Protein AF-A0A955QL33-F1 (afdb_monomer_lite)

Structure (mmCIF, N/CA/C/O backbone):
data_AF-A0A955QL33-F1
#
_entry.id   AF-A0A955QL33-F1
#
loop_
_atom_site.group_PDB
_atom_site.id
_atom_site.type_symbol
_atom_site.label_atom_id
_atom_site.label_alt_id
_atom_site.label_comp_id
_atom_site.label_asym_id
_atom_site.label_entity_id
_atom_site.label_seq_id
_atom_site.pdbx_PDB_ins_code
_atom_site.Cartn_x
_atom_site.Cartn_y
_atom_site.Cartn_z
_atom_site.occupancy
_atom_site.B_iso_or_equiv
_atom_site.auth_seq_id
_atom_site.auth_comp_id
_atom_site.auth_asym_id
_atom_site.auth_atom_id
_atom_site.pdbx_PDB_model_num
ATOM 1 N N . MET A 1 1 ? -56.963 -17.306 51.995 1.00 41.38 1 MET A N 1
ATOM 2 C CA . MET A 1 1 ? -55.827 -18.082 51.453 1.00 41.38 1 MET A CA 1
ATOM 3 C C . MET A 1 1 ? -55.618 -17.677 49.996 1.00 41.38 1 MET A C 1
ATOM 5 O O . MET A 1 1 ? -56.560 -17.839 49.243 1.00 41.38 1 MET A O 1
ATOM 9 N N . ARG A 1 2 ? -54.409 -17.174 49.667 1.00 38.69 2 ARG A N 1
ATOM 10 C CA . ARG A 1 2 ? -53.747 -17.070 48.335 1.00 38.69 2 ARG A CA 1
ATOM 11 C C . ARG A 1 2 ? -54.465 -16.225 47.249 1.00 38.69 2 ARG A C 1
ATOM 13 O O . ARG A 1 2 ? -55.513 -16.634 46.788 1.00 38.69 2 ARG A O 1
ATOM 20 N N . ALA A 1 3 ? -54.067 -14.991 46.906 1.00 48.94 3 ALA A N 1
ATOM 21 C CA . ALA A 1 3 ? -52.805 -14.427 46.363 1.00 48.94 3 ALA A CA 1
ATOM 22 C C . ALA A 1 3 ? -52.743 -14.375 44.814 1.00 48.94 3 ALA A C 1
ATOM 24 O O . ALA A 1 3 ? -53.224 -15.292 44.159 1.00 48.94 3 ALA A O 1
ATOM 25 N N . TYR A 1 4 ? -52.057 -13.323 44.318 1.00 49.59 4 TYR A N 1
ATOM 26 C CA . TYR A 1 4 ? -51.591 -13.008 42.943 1.00 49.59 4 TYR A CA 1
ATOM 27 C C . TYR A 1 4 ? -52.638 -12.317 42.046 1.00 49.59 4 TYR A C 1
ATOM 29 O O . TYR A 1 4 ? -53.619 -12.929 41.655 1.00 49.59 4 TYR A O 1
ATOM 37 N N . TRP A 1 5 ? -52.607 -11.005 41.764 1.00 53.19 5 TRP A N 1
ATOM 38 C CA . TRP A 1 5 ? -51.532 -10.087 41.330 1.00 53.19 5 TRP A CA 1
ATOM 39 C C . TRP A 1 5 ? -50.860 -10.539 40.031 1.00 53.19 5 TRP A C 1
ATOM 41 O O . TRP A 1 5 ? -49.961 -11.374 40.044 1.00 53.19 5 TRP A O 1
ATOM 51 N N . THR A 1 6 ? -51.294 -9.976 38.901 1.00 58.97 6 THR A N 1
ATOM 52 C CA . THR A 1 6 ? -50.463 -9.862 37.693 1.00 58.97 6 THR A CA 1
ATOM 53 C C . THR A 1 6 ? -50.991 -8.732 36.813 1.00 58.97 6 THR A C 1
ATOM 55 O O . THR A 1 6 ? -51.917 -8.884 36.023 1.00 58.97 6 THR A O 1
ATOM 58 N N . VAL A 1 7 ? -50.389 -7.561 36.999 1.00 55.72 7 VAL A N 1
ATOM 59 C CA . VAL A 1 7 ? -50.341 -6.496 36.000 1.00 55.72 7 VAL A CA 1
ATOM 60 C C . VAL A 1 7 ? -49.285 -6.931 34.986 1.00 55.72 7 VAL A C 1
ATOM 62 O O . VAL A 1 7 ? -48.126 -7.085 35.359 1.00 55.72 7 VAL A O 1
ATOM 65 N N . ILE A 1 8 ? -49.658 -7.145 33.725 1.00 55.41 8 ILE A N 1
ATOM 66 C CA . ILE A 1 8 ? -48.684 -7.275 32.634 1.00 55.41 8 ILE A CA 1
ATOM 67 C C . ILE A 1 8 ? -48.991 -6.178 31.620 1.00 55.41 8 ILE A C 1
ATOM 69 O O . ILE A 1 8 ? -49.830 -6.317 30.734 1.00 55.41 8 ILE A O 1
ATOM 73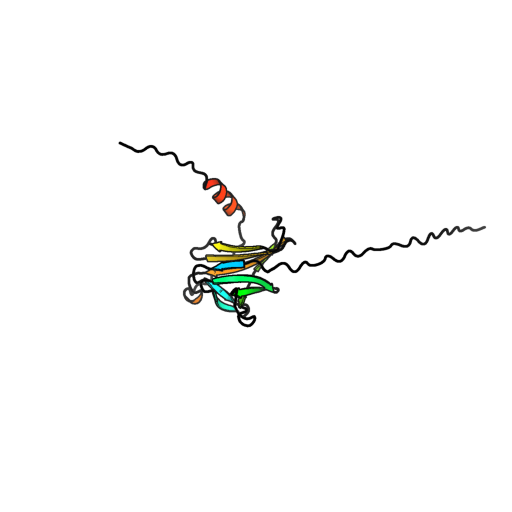 N N . LEU A 1 9 ? -48.307 -5.050 31.812 1.00 48.28 9 LEU A N 1
ATOM 74 C CA . LEU A 1 9 ? -48.112 -4.018 30.803 1.00 48.28 9 LEU A CA 1
ATOM 75 C C . LEU A 1 9 ? -47.191 -4.598 29.727 1.00 48.28 9 LEU A C 1
ATOM 77 O O . LEU A 1 9 ? -45.987 -4.743 29.941 1.00 48.28 9 LEU A O 1
ATOM 81 N N . LEU A 1 10 ? -47.758 -4.957 28.577 1.00 47.59 10 LEU A N 1
ATOM 82 C CA . LEU A 1 10 ? -46.992 -5.368 27.407 1.00 47.59 10 LEU A CA 1
ATOM 83 C C . LEU A 1 10 ? -46.381 -4.110 26.765 1.00 47.59 10 LEU A C 1
ATOM 85 O O . LEU A 1 10 ? -46.987 -3.465 25.913 1.00 47.59 10 LEU A O 1
ATOM 89 N N . SER A 1 11 ? -45.201 -3.721 27.249 1.00 47.41 11 SER A N 1
ATOM 90 C CA . SER A 1 11 ? -44.407 -2.626 26.692 1.00 47.41 11 SER A CA 1
ATOM 91 C C . SER A 1 11 ? -43.826 -3.057 25.344 1.00 47.41 11 SER A C 1
ATOM 93 O O . SER A 1 11 ? -42.950 -3.921 25.271 1.00 47.41 11 SER A O 1
ATOM 95 N N . LEU A 1 12 ? -44.357 -2.481 24.267 1.00 55.09 12 LEU A N 1
ATOM 96 C CA . LEU A 1 12 ? -43.905 -2.690 22.897 1.00 55.09 12 LEU A CA 1
ATOM 97 C C . LEU A 1 12 ? -42.575 -1.940 22.691 1.00 55.09 12 LEU A C 1
ATOM 99 O O . LEU A 1 12 ? -42.555 -0.755 22.367 1.00 55.09 12 LEU A O 1
ATOM 103 N N . MET A 1 13 ? -41.451 -2.624 22.914 1.00 53.00 13 MET A N 1
ATOM 104 C CA . MET A 1 13 ? -40.109 -2.118 22.602 1.00 53.00 13 MET A CA 1
ATOM 105 C C . MET A 1 13 ? -39.893 -2.097 21.083 1.00 53.00 13 MET A C 1
ATOM 107 O O . MET A 1 13 ? -39.496 -3.095 20.483 1.00 53.00 13 MET A O 1
ATOM 111 N N . ILE A 1 14 ? -40.142 -0.945 20.459 1.00 55.31 14 ILE A N 1
ATOM 112 C CA . ILE A 1 14 ? -39.776 -0.669 19.065 1.00 55.31 14 ILE A CA 1
ATOM 113 C C . ILE A 1 14 ? -38.253 -0.466 19.014 1.00 55.31 14 ILE A C 1
ATOM 115 O O . ILE A 1 14 ? -37.750 0.625 19.272 1.00 55.31 14 ILE A O 1
ATOM 119 N N . HIS A 1 15 ? -37.504 -1.528 18.702 1.00 47.00 15 HIS A N 1
ATOM 120 C CA . HIS A 1 15 ? -36.086 -1.422 18.350 1.00 47.00 15 HIS A CA 1
ATOM 121 C C . HIS A 1 15 ? -35.967 -0.832 16.941 1.00 47.00 15 HIS A C 1
ATOM 123 O O . HIS A 1 15 ? -36.048 -1.547 15.942 1.00 47.00 15 HIS A O 1
ATOM 129 N N . ALA A 1 16 ? -35.771 0.484 16.862 1.00 51.34 16 ALA A N 1
ATOM 130 C CA . ALA A 1 16 ? -35.311 1.134 15.645 1.00 51.34 16 ALA A CA 1
ATOM 131 C C . ALA A 1 16 ? -33.868 0.684 15.367 1.00 51.34 16 ALA A C 1
ATOM 133 O O . ALA A 1 16 ? -32.911 1.188 15.952 1.00 51.34 16 ALA A O 1
ATOM 134 N N . SER A 1 17 ? -33.710 -0.302 14.489 1.00 54.97 17 SER A N 1
ATOM 135 C CA . SER A 1 17 ? -32.423 -0.640 13.889 1.00 54.97 17 SER A CA 1
ATOM 136 C C . SER A 1 17 ? -32.088 0.455 12.874 1.00 54.97 17 SER A C 1
ATOM 138 O O . SER A 1 17 ? -32.499 0.406 11.718 1.00 54.97 17 SER A O 1
ATOM 140 N N . MET A 1 18 ? -31.372 1.492 13.318 1.00 57.31 18 MET A N 1
ATOM 141 C CA . MET A 1 18 ? -30.692 2.409 12.403 1.00 57.31 18 MET A CA 1
ATOM 142 C C . MET A 1 18 ? -29.575 1.626 11.717 1.00 57.31 18 MET A C 1
ATOM 144 O O . MET A 1 18 ? -28.500 1.428 12.278 1.00 57.31 18 MET A O 1
ATOM 148 N N . GLY A 1 19 ? -29.858 1.138 10.509 1.00 45.59 19 GLY A N 1
ATOM 149 C CA . GLY A 1 19 ? -28.834 0.639 9.605 1.00 45.59 19 GLY A CA 1
ATOM 150 C C . GLY A 1 19 ? -27.864 1.773 9.297 1.00 45.59 19 GLY A C 1
ATOM 151 O O . GLY A 1 19 ? -28.259 2.812 8.766 1.00 45.59 19 GLY A O 1
ATOM 152 N N . THR A 1 20 ? -26.599 1.592 9.659 1.00 56.12 20 THR A N 1
ATOM 153 C CA . THR A 1 20 ? -25.514 2.444 9.188 1.00 56.12 20 THR A CA 1
ATOM 154 C C . THR A 1 20 ? -25.446 2.287 7.676 1.00 56.12 20 THR A C 1
ATOM 156 O O . THR A 1 20 ? -25.078 1.230 7.167 1.00 56.12 20 THR A O 1
ATOM 159 N N . VAL A 1 21 ? -25.864 3.325 6.957 1.00 47.78 21 VAL A N 1
ATOM 160 C CA . VAL A 1 21 ? -25.608 3.469 5.525 1.00 47.78 21 VAL A CA 1
ATOM 161 C C . VAL A 1 21 ? -24.097 3.550 5.363 1.00 47.78 21 VAL A C 1
ATOM 163 O O . VAL A 1 21 ? -23.491 4.586 5.636 1.00 47.78 21 VAL A O 1
ATOM 166 N N . ASP A 1 22 ? -23.501 2.424 4.980 1.00 48.16 22 ASP A N 1
ATOM 167 C CA . ASP A 1 22 ? -22.110 2.323 4.564 1.00 48.16 22 ASP A CA 1
ATOM 168 C C . ASP A 1 22 ? -21.975 3.160 3.287 1.00 48.16 22 ASP A C 1
ATOM 170 O O . ASP A 1 22 ? -22.290 2.731 2.175 1.00 48.16 22 ASP A O 1
ATOM 174 N N . SER A 1 23 ? -21.681 4.448 3.469 1.00 51.53 23 SER A N 1
ATOM 175 C CA . SER A 1 23 ? -21.485 5.371 2.363 1.00 51.53 23 SER A CA 1
ATOM 176 C C . SER A 1 23 ? -20.209 4.928 1.674 1.00 51.53 23 SER A C 1
ATOM 178 O O . SER A 1 23 ? -19.119 5.203 2.168 1.00 51.53 23 SER A O 1
ATOM 180 N N . ALA A 1 24 ? -20.361 4.207 0.562 1.00 58.34 24 ALA A N 1
ATOM 181 C CA . ALA A 1 24 ? -19.272 3.763 -0.295 1.00 58.34 24 ALA A CA 1
ATOM 182 C C . ALA A 1 24 ? -18.524 4.984 -0.856 1.00 58.34 24 ALA A C 1
ATOM 184 O O . ALA A 1 24 ? -18.769 5.446 -1.971 1.00 58.34 24 ALA A O 1
ATOM 185 N N . SER A 1 25 ? -17.644 5.547 -0.031 1.00 71.19 25 SER A N 1
ATOM 186 C CA . SER A 1 25 ? -16.756 6.642 -0.380 1.00 71.19 25 SER A CA 1
ATOM 187 C C . SER A 1 25 ? -15.779 6.161 -1.447 1.00 71.19 25 SER A C 1
ATOM 189 O O . SER A 1 25 ? -15.384 4.990 -1.470 1.00 71.19 25 SER A O 1
ATOM 191 N N . ALA A 1 26 ? -15.396 7.060 -2.355 1.00 85.88 26 ALA A N 1
ATOM 192 C CA . ALA A 1 26 ? -14.398 6.744 -3.366 1.00 85.88 26 ALA A CA 1
ATOM 193 C C . ALA A 1 26 ? -13.110 6.240 -2.686 1.00 85.88 26 ALA A C 1
ATOM 195 O O . ALA A 1 26 ? -12.709 6.796 -1.660 1.00 85.88 26 ALA A O 1
ATOM 196 N N . PRO A 1 27 ? -12.450 5.203 -3.233 1.00 91.19 27 PRO A N 1
ATOM 197 C CA . PRO A 1 27 ? -11.246 4.669 -2.620 1.00 91.19 27 PRO A CA 1
ATOM 198 C C . PRO A 1 27 ? -10.150 5.738 -2.548 1.00 91.19 27 PRO A C 1
ATOM 200 O O . PRO A 1 27 ? -9.969 6.482 -3.524 1.00 91.19 27 PRO A O 1
ATOM 203 N N . PRO A 1 28 ? -9.404 5.813 -1.430 1.00 95.88 28 PRO A N 1
ATOM 204 C CA . PRO A 1 28 ? -8.291 6.739 -1.309 1.00 95.88 28 PRO A CA 1
ATOM 205 C C . PRO A 1 28 ? -7.224 6.437 -2.363 1.00 95.88 28 PRO A C 1
ATOM 207 O O . PRO A 1 28 ? -7.092 5.308 -2.847 1.00 95.88 28 PRO A O 1
ATOM 210 N N . LYS A 1 29 ? -6.468 7.470 -2.732 1.00 96.62 29 LYS A N 1
ATOM 211 C CA . LYS A 1 29 ? -5.448 7.397 -3.777 1.00 96.62 29 LYS A CA 1
ATOM 212 C C . LYS A 1 29 ? -4.067 7.691 -3.210 1.00 96.62 29 LYS A C 1
ATOM 214 O O . LYS A 1 29 ? -3.935 8.549 -2.344 1.00 96.62 29 LYS A O 1
ATOM 219 N N . ILE A 1 30 ? -3.057 7.030 -3.760 1.00 96.81 30 ILE A N 1
ATOM 220 C CA . ILE A 1 30 ? -1.641 7.297 -3.499 1.00 96.81 30 ILE A CA 1
ATOM 221 C C . ILE A 1 30 ? -0.917 7.630 -4.804 1.00 96.81 30 ILE A C 1
ATOM 223 O O . ILE A 1 30 ? -1.328 7.182 -5.877 1.00 96.81 30 ILE A O 1
ATOM 227 N N . SER A 1 31 ? 0.167 8.395 -4.706 1.00 96.94 31 SER A N 1
ATOM 228 C CA . SER A 1 31 ? 1.092 8.633 -5.815 1.00 96.94 31 SER A CA 1
ATOM 229 C C . SER A 1 31 ? 2.350 7.803 -5.599 1.00 96.94 31 SER A C 1
ATOM 231 O O . SER A 1 31 ? 2.959 7.876 -4.533 1.00 96.94 31 SER A O 1
ATOM 233 N N . VAL A 1 32 ? 2.728 7.012 -6.598 1.00 96.38 32 VAL A N 1
ATOM 234 C CA . VAL A 1 32 ? 4.012 6.313 -6.657 1.00 96.38 32 VAL A CA 1
ATOM 235 C C . VAL A 1 32 ? 4.879 7.083 -7.642 1.00 96.38 32 VAL A C 1
ATOM 237 O O . VAL A 1 32 ? 4.512 7.221 -8.806 1.00 96.38 32 VAL A O 1
ATOM 240 N N . GLU A 1 33 ? 6.012 7.609 -7.186 1.00 94.38 33 GLU A N 1
ATOM 241 C CA . GLU A 1 33 ? 6.900 8.437 -8.020 1.00 94.38 33 GLU A CA 1
ATOM 242 C C . GLU A 1 33 ? 8.097 7.656 -8.564 1.00 94.38 33 GLU A C 1
ATOM 244 O O . GLU A 1 33 ? 8.634 7.976 -9.623 1.00 94.38 33 GLU A O 1
ATOM 249 N N . THR A 1 34 ? 8.501 6.604 -7.855 1.00 92.38 34 THR A N 1
ATOM 250 C CA . THR A 1 34 ? 9.597 5.714 -8.241 1.00 92.38 34 THR A CA 1
ATOM 251 C C . THR A 1 34 ? 9.125 4.263 -8.203 1.00 92.38 34 THR A C 1
ATOM 253 O O . THR A 1 34 ? 8.172 3.963 -7.486 1.00 92.38 34 THR A O 1
ATOM 256 N N . PRO A 1 35 ? 9.734 3.353 -8.982 1.00 94.00 35 PRO A N 1
ATOM 257 C CA . PRO A 1 35 ? 9.355 1.948 -8.944 1.00 94.00 35 PRO A CA 1
ATOM 258 C C . PRO A 1 35 ? 9.616 1.335 -7.560 1.00 94.00 35 PRO A C 1
ATOM 260 O O . PRO A 1 35 ? 10.733 1.424 -7.050 1.00 94.00 35 PRO A O 1
ATOM 263 N N . ILE A 1 36 ? 8.603 0.696 -6.971 1.00 94.56 36 ILE A N 1
ATOM 264 C CA . ILE A 1 36 ? 8.695 0.043 -5.657 1.00 94.56 36 ILE A CA 1
ATOM 265 C C . ILE A 1 36 ? 8.233 -1.406 -5.787 1.00 94.56 36 ILE A C 1
ATOM 267 O O . ILE A 1 36 ? 7.148 -1.686 -6.300 1.00 94.56 36 ILE A O 1
ATOM 271 N N . TYR A 1 37 ? 9.057 -2.325 -5.301 1.00 94.38 37 TYR A N 1
ATOM 272 C CA . TYR A 1 37 ? 8.744 -3.741 -5.204 1.00 94.38 37 TYR A CA 1
ATOM 273 C C . TYR A 1 37 ? 8.010 -4.034 -3.900 1.00 94.38 37 TYR A C 1
ATOM 275 O O . TYR A 1 37 ? 8.464 -3.642 -2.829 1.00 94.38 37 TYR A O 1
ATOM 283 N N . PHE A 1 38 ? 6.901 -4.756 -3.988 1.00 94.62 38 PHE A N 1
ATOM 284 C CA . PHE A 1 38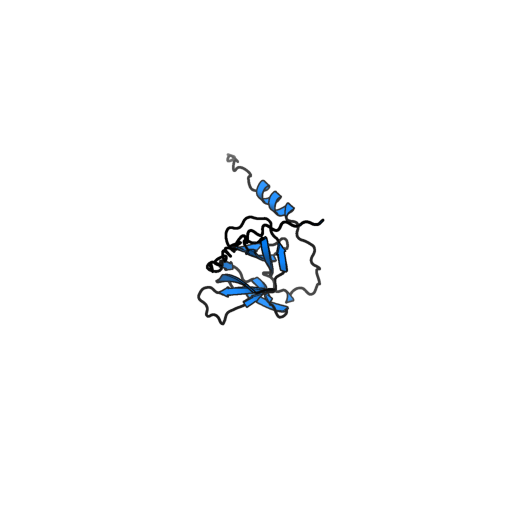 ? 6.109 -5.242 -2.864 1.00 94.62 38 PHE A CA 1
ATOM 285 C C . PHE A 1 38 ? 5.973 -6.762 -2.930 1.00 94.62 38 PHE A C 1
ATOM 287 O O . PHE A 1 38 ? 6.154 -7.378 -3.980 1.00 94.62 38 PHE A O 1
ATOM 294 N N . SER A 1 39 ? 5.594 -7.371 -1.809 1.00 92.81 39 SER A N 1
ATOM 295 C CA . SER A 1 39 ? 5.168 -8.773 -1.797 1.00 92.81 39 SER A CA 1
ATOM 296 C C . SER A 1 39 ? 3.706 -8.878 -2.233 1.00 92.81 39 SER A C 1
ATOM 298 O O . SER A 1 39 ? 2.842 -8.223 -1.652 1.00 92.81 39 SER A O 1
ATOM 300 N N . ALA A 1 40 ? 3.412 -9.698 -3.237 1.00 92.94 40 ALA A N 1
ATOM 301 C CA . ALA A 1 40 ? 2.054 -10.018 -3.661 1.00 92.94 40 ALA A CA 1
ATOM 302 C C . ALA A 1 40 ? 1.396 -11.060 -2.739 1.00 92.94 40 ALA A C 1
ATOM 304 O O . ALA A 1 40 ? 2.056 -11.714 -1.929 1.00 92.94 40 ALA A O 1
ATOM 305 N N . ALA A 1 41 ? 0.082 -11.238 -2.878 1.00 90.50 41 ALA A N 1
ATOM 306 C CA . ALA A 1 41 ? -0.702 -12.206 -2.104 1.00 90.50 41 ALA A CA 1
ATOM 307 C C . ALA A 1 41 ? -0.251 -13.672 -2.274 1.00 90.50 41 ALA A C 1
ATOM 309 O O . ALA A 1 41 ? -0.448 -14.483 -1.373 1.00 90.50 41 ALA A O 1
ATOM 310 N N . ASP A 1 42 ? 0.363 -14.018 -3.406 1.00 87.06 42 ASP A N 1
ATOM 311 C CA . ASP A 1 42 ? 0.930 -15.345 -3.684 1.00 87.06 42 ASP A CA 1
ATOM 312 C C . ASP A 1 42 ? 2.393 -15.494 -3.215 1.00 87.06 42 ASP A C 1
ATOM 314 O O . ASP A 1 42 ? 3.020 -16.528 -3.444 1.00 87.06 42 ASP A O 1
ATOM 318 N N . GLY A 1 43 ? 2.943 -14.466 -2.559 1.00 87.12 43 GLY A N 1
ATOM 319 C CA . GLY A 1 43 ? 4.335 -14.411 -2.117 1.00 87.12 43 GLY A CA 1
ATOM 320 C C . GLY A 1 43 ? 5.335 -14.065 -3.222 1.00 87.12 43 GLY A C 1
ATOM 321 O O . GLY A 1 43 ? 6.534 -14.008 -2.947 1.00 87.12 43 GLY A O 1
ATOM 322 N N . SER A 1 44 ? 4.878 -13.827 -4.455 1.00 88.50 44 SER A N 1
ATOM 323 C CA . SER A 1 44 ? 5.730 -13.314 -5.525 1.00 88.50 44 SER A CA 1
ATOM 324 C C . SER A 1 44 ? 6.069 -11.835 -5.315 1.00 88.50 44 SER A C 1
ATOM 326 O O . SER A 1 44 ? 5.473 -11.138 -4.492 1.00 88.50 44 SER A O 1
ATOM 328 N N . GLU A 1 45 ? 7.065 -11.352 -6.052 1.00 88.69 45 GLU A N 1
ATOM 329 C CA . GLU A 1 45 ? 7.440 -9.941 -6.050 1.00 88.69 45 GLU A CA 1
ATOM 330 C C . GLU A 1 45 ? 6.629 -9.190 -7.115 1.00 88.69 45 GLU A C 1
ATOM 332 O O . GLU A 1 45 ? 6.593 -9.590 -8.280 1.00 88.69 45 GLU A O 1
ATOM 337 N N . MET A 1 46 ? 5.992 -8.091 -6.716 1.00 92.06 46 MET A N 1
ATOM 338 C CA . MET A 1 46 ? 5.192 -7.228 -7.579 1.00 92.06 46 MET A CA 1
ATOM 339 C C . MET A 1 46 ? 5.816 -5.841 -7.659 1.00 92.06 46 MET A C 1
ATOM 341 O O . MET A 1 46 ? 6.098 -5.224 -6.636 1.00 92.06 46 MET A O 1
ATOM 345 N N . LEU A 1 47 ? 5.979 -5.326 -8.874 1.00 93.56 47 LEU A N 1
ATOM 346 C CA . LEU A 1 47 ? 6.506 -3.988 -9.112 1.00 93.56 47 LEU A CA 1
ATOM 347 C C . LEU A 1 47 ? 5.360 -2.995 -9.310 1.00 93.56 47 LEU A C 1
ATOM 349 O O . LEU A 1 47 ? 4.610 -3.102 -10.279 1.00 93.56 47 LEU A O 1
ATOM 353 N N . LEU A 1 48 ? 5.264 -1.992 -8.439 1.00 94.81 48 LEU A N 1
ATOM 354 C CA . LEU A 1 48 ? 4.455 -0.806 -8.701 1.00 94.81 48 LEU A CA 1
ATOM 355 C C . LEU A 1 48 ? 5.312 0.229 -9.423 1.00 94.81 48 LEU A C 1
ATOM 357 O O . LEU A 1 48 ? 6.278 0.745 -8.864 1.00 94.81 48 LEU A O 1
ATOM 361 N N . THR A 1 49 ? 4.967 0.529 -10.671 1.00 94.69 49 THR A N 1
ATOM 362 C CA . THR A 1 49 ? 5.625 1.576 -11.462 1.00 94.69 49 THR A CA 1
ATOM 363 C C . THR A 1 49 ? 5.071 2.959 -11.116 1.00 94.69 49 THR A C 1
ATOM 365 O O . THR A 1 49 ? 3.961 3.041 -10.579 1.00 94.69 49 THR A O 1
ATOM 368 N N . PRO A 1 50 ? 5.786 4.049 -11.456 1.00 95.69 50 PRO A N 1
ATOM 369 C CA . PRO A 1 50 ? 5.305 5.402 -11.211 1.00 95.69 50 PRO A CA 1
ATOM 370 C C . PRO A 1 50 ? 3.918 5.647 -11.814 1.00 95.69 50 PRO A C 1
ATOM 372 O O . PRO A 1 50 ? 3.756 5.581 -13.031 1.00 95.69 50 PRO A O 1
ATOM 375 N N . HIS A 1 51 ? 2.919 5.867 -10.955 1.00 96.31 51 HIS A N 1
ATOM 376 C CA . HIS A 1 51 ? 1.519 6.107 -11.321 1.00 96.31 51 HIS A CA 1
ATOM 377 C C . HIS A 1 51 ? 0.699 6.516 -10.087 1.00 96.31 51 HIS A C 1
ATOM 379 O O . HIS A 1 51 ? 1.150 6.388 -8.947 1.00 96.31 51 HIS A O 1
ATOM 385 N N . VAL A 1 52 ? -0.542 6.962 -10.298 1.00 96.44 52 VAL A N 1
ATOM 386 C CA . VAL A 1 52 ? -1.512 7.161 -9.209 1.00 96.44 52 VAL A CA 1
ATOM 387 C C . VAL A 1 52 ? -2.346 5.899 -9.042 1.00 96.44 52 VAL A C 1
ATOM 389 O O . VAL A 1 52 ? -2.966 5.442 -10.000 1.00 96.44 52 VAL A O 1
ATOM 392 N N . TYR A 1 53 ? -2.437 5.370 -7.827 1.00 96.81 53 TYR A N 1
ATOM 393 C CA . TYR A 1 53 ? -3.191 4.150 -7.541 1.00 96.81 53 TYR A CA 1
ATOM 394 C C . TYR A 1 53 ? -4.328 4.411 -6.562 1.00 96.81 53 TYR A C 1
ATOM 396 O O . TYR A 1 53 ? -4.163 5.162 -5.607 1.00 96.81 53 TYR A O 1
ATOM 404 N N . SER A 1 54 ? -5.477 3.772 -6.774 1.00 96.50 54 SER A N 1
ATOM 405 C CA . SER A 1 54 ? -6.515 3.638 -5.750 1.00 96.50 54 SER A CA 1
ATOM 406 C C . SER A 1 54 ? -6.219 2.435 -4.863 1.00 96.50 54 SER A C 1
ATOM 408 O O . SER A 1 54 ? -5.865 1.376 -5.384 1.00 96.50 54 SER A O 1
ATOM 410 N N . VAL A 1 55 ? -6.415 2.586 -3.556 1.00 96.56 55 VAL A N 1
ATOM 411 C CA . VAL A 1 55 ? -6.099 1.565 -2.550 1.00 96.56 55 VAL A CA 1
ATOM 412 C C . VAL A 1 55 ? -7.359 1.193 -1.778 1.00 96.56 55 VAL A C 1
ATOM 414 O O . VAL A 1 55 ? -8.114 2.060 -1.339 1.00 96.56 55 VAL A O 1
ATOM 417 N N . GLN A 1 56 ? -7.596 -0.104 -1.613 1.00 95.69 56 GLN A N 1
ATOM 418 C CA . GLN A 1 56 ? -8.695 -0.665 -0.831 1.00 95.69 56 GLN A CA 1
ATOM 419 C C . GLN A 1 56 ? -8.191 -1.832 0.019 1.00 95.69 56 GLN A C 1
ATOM 421 O O . GLN A 1 56 ? -7.177 -2.450 -0.292 1.00 95.69 56 GLN A O 1
ATOM 426 N N . SER A 1 57 ? -8.911 -2.154 1.091 1.00 94.44 57 SER A N 1
ATOM 427 C CA . SER A 1 57 ? -8.691 -3.409 1.812 1.00 94.44 57 SER A CA 1
ATOM 428 C C . SER A 1 57 ? -9.455 -4.532 1.114 1.00 94.44 57 SER A C 1
ATOM 430 O O . SER A 1 57 ? -10.612 -4.366 0.725 1.00 94.44 57 SER A O 1
ATOM 432 N N . ARG A 1 58 ? -8.808 -5.687 0.969 1.00 94.19 58 ARG A N 1
ATOM 433 C CA . ARG A 1 58 ? -9.434 -6.964 0.624 1.00 94.19 58 ARG A CA 1
ATOM 434 C C . ARG A 1 58 ? -8.844 -8.016 1.545 1.00 94.19 58 ARG A C 1
ATOM 436 O O . ARG A 1 58 ? -7.862 -8.653 1.189 1.00 94.19 58 ARG A O 1
ATOM 443 N N . ASP A 1 59 ? -9.443 -8.158 2.719 1.00 89.75 59 ASP A N 1
ATOM 444 C CA . ASP A 1 59 ? -8.907 -8.949 3.823 1.00 89.75 59 ASP A CA 1
ATOM 445 C C . ASP A 1 59 ? -8.344 -10.326 3.392 1.00 89.75 59 ASP A C 1
ATOM 447 O O . ASP A 1 59 ? -9.043 -11.060 2.682 1.00 89.75 59 ASP A O 1
ATOM 451 N N . PRO A 1 60 ? -7.096 -10.684 3.768 1.00 91.94 60 PRO A N 1
ATOM 452 C CA . PRO A 1 60 ? -6.118 -9.922 4.568 1.00 91.94 60 PRO A CA 1
ATOM 453 C C . PRO A 1 60 ? -5.180 -8.999 3.753 1.00 91.94 60 PRO A C 1
ATOM 455 O O . PRO A 1 60 ? -4.167 -8.528 4.259 1.00 91.94 60 PRO A O 1
ATOM 458 N N . PHE A 1 61 ? -5.476 -8.757 2.480 1.00 96.19 61 PHE A N 1
ATOM 459 C CA . PHE A 1 61 ? -4.610 -8.077 1.516 1.00 96.19 61 PHE A CA 1
ATOM 460 C C . PHE A 1 61 ? -4.958 -6.598 1.315 1.00 96.19 61 PHE A C 1
ATOM 462 O O . PHE A 1 61 ? -6.067 -6.134 1.601 1.00 96.19 61 PHE A O 1
ATOM 469 N N . LEU A 1 62 ? -4.015 -5.868 0.720 1.00 96.69 62 LEU A N 1
ATOM 470 C CA . LEU A 1 62 ? -4.282 -4.576 0.097 1.00 96.69 62 LEU A CA 1
ATOM 471 C C . LEU A 1 62 ? -4.560 -4.762 -1.392 1.00 96.69 62 LEU A C 1
ATOM 473 O O . LEU A 1 62 ? -3.762 -5.337 -2.125 1.00 96.69 62 LEU A O 1
ATOM 477 N N . GLU A 1 63 ? -5.695 -4.244 -1.841 1.00 96.25 63 GLU A N 1
ATOM 478 C CA . GLU A 1 63 ? -6.053 -4.173 -3.247 1.00 96.25 63 GLU A CA 1
ATOM 479 C C . GLU A 1 63 ? -5.631 -2.815 -3.812 1.00 96.25 63 GLU A C 1
ATOM 481 O O . GLU A 1 63 ? -6.127 -1.768 -3.393 1.00 96.25 63 GLU A O 1
ATOM 486 N N . VAL A 1 64 ? -4.720 -2.833 -4.778 1.00 96.00 64 VAL A N 1
ATOM 487 C CA . VAL A 1 64 ? -4.162 -1.648 -5.426 1.00 96.00 64 VAL A CA 1
ATOM 488 C C . VAL A 1 64 ? -4.537 -1.681 -6.903 1.00 96.00 64 VAL A C 1
ATOM 490 O O . VAL A 1 64 ? -4.387 -2.707 -7.565 1.00 96.00 64 VAL A O 1
ATOM 493 N N . ARG A 1 65 ? -5.051 -0.568 -7.433 1.00 95.75 65 ARG A N 1
ATOM 494 C CA . ARG A 1 65 ? -5.404 -0.451 -8.858 1.00 95.75 65 ARG A CA 1
ATOM 495 C C . ARG A 1 65 ? -4.877 0.853 -9.443 1.00 95.75 65 ARG A C 1
ATOM 497 O O . ARG A 1 65 ? -5.102 1.894 -8.818 1.00 95.75 65 ARG A O 1
ATOM 504 N N . PRO A 1 66 ? -4.233 0.843 -10.619 1.00 95.38 66 PRO A N 1
ATOM 505 C CA . PRO A 1 66 ? -3.884 2.074 -11.312 1.00 95.38 66 PRO A CA 1
ATOM 506 C C . PRO A 1 66 ? -5.150 2.890 -11.602 1.00 95.38 66 PRO A C 1
ATOM 508 O O . PRO A 1 66 ? -6.161 2.371 -12.078 1.00 95.38 66 PRO A O 1
ATOM 511 N N . VAL A 1 67 ? -5.128 4.189 -11.309 1.00 93.44 67 VAL A N 1
ATOM 512 C CA . VAL A 1 67 ? -6.244 5.073 -11.656 1.00 93.44 67 VAL A CA 1
ATOM 513 C C . VAL A 1 67 ? -6.312 5.197 -13.176 1.00 93.44 67 VAL A C 1
ATOM 515 O O . VAL A 1 67 ? -5.310 5.498 -13.822 1.00 93.44 67 VAL A O 1
ATOM 518 N N . GLY A 1 68 ? -7.505 4.982 -13.734 1.00 88.19 68 GLY A N 1
ATOM 519 C CA . GLY A 1 68 ? -7.743 5.012 -15.180 1.00 88.19 68 GLY A CA 1
ATOM 520 C C . GLY A 1 68 ? -7.529 3.672 -15.890 1.00 88.19 68 GLY A C 1
ATOM 521 O O . GLY A 1 68 ? -7.806 3.597 -17.082 1.00 88.19 68 GLY A O 1
ATOM 522 N N . ALA A 1 69 ? -7.089 2.631 -15.178 1.00 82.94 69 ALA A N 1
ATOM 523 C CA . ALA A 1 69 ? -6.996 1.280 -15.717 1.00 82.94 69 ALA A CA 1
ATOM 524 C C . ALA A 1 69 ? -8.323 0.513 -15.626 1.00 82.94 69 ALA A C 1
ATOM 526 O O . ALA A 1 69 ? -9.202 0.814 -14.808 1.00 82.94 69 ALA A O 1
ATOM 527 N N . ASP A 1 70 ? -8.441 -0.528 -16.448 1.00 79.69 70 ASP A N 1
ATOM 528 C CA . ASP A 1 70 ? -9.533 -1.490 -16.356 1.00 79.69 70 ASP A CA 1
ATOM 529 C C . ASP A 1 70 ? -9.448 -2.300 -15.053 1.00 79.69 70 ASP A C 1
ATOM 531 O O . ASP A 1 70 ? -8.373 -2.572 -14.521 1.00 79.69 70 ASP A O 1
ATOM 535 N N . ARG A 1 71 ? -10.594 -2.805 -14.570 1.00 70.38 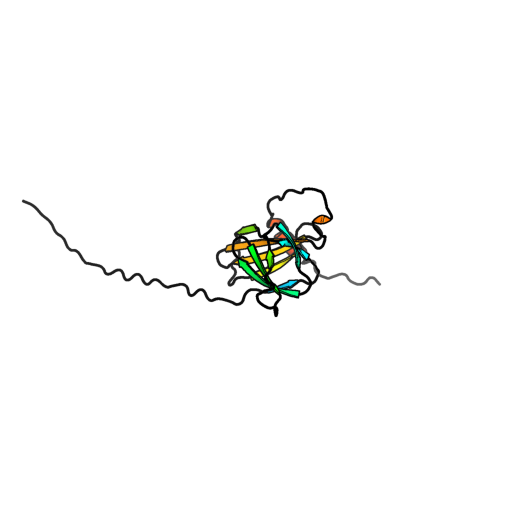71 ARG A N 1
ATOM 536 C CA . ARG A 1 71 ? -10.685 -3.647 -13.352 1.00 70.38 71 ARG A CA 1
ATOM 537 C C . ARG A 1 71 ? -9.828 -4.924 -13.376 1.00 70.38 71 ARG A C 1
ATOM 539 O O . ARG A 1 71 ? -9.776 -5.629 -12.375 1.00 70.38 71 ARG A O 1
ATOM 546 N N . LYS A 1 72 ? -9.230 -5.269 -14.517 1.00 75.38 72 LYS A N 1
ATOM 547 C CA . LYS A 1 72 ? -8.346 -6.430 -14.671 1.00 75.38 72 LYS A CA 1
ATOM 548 C C . LYS A 1 72 ? -6.929 -6.159 -14.159 1.00 75.38 72 LYS A C 1
ATOM 550 O O . LYS A 1 72 ? -6.234 -7.114 -13.840 1.00 75.38 72 LYS A O 1
ATOM 555 N N . GLU A 1 73 ? -6.531 -4.897 -14.018 1.00 84.19 73 GLU A N 1
ATOM 556 C CA . GLU A 1 73 ? -5.218 -4.489 -13.491 1.00 84.19 73 GLU A CA 1
ATOM 557 C C . GLU A 1 73 ? -5.235 -4.344 -11.963 1.00 84.19 73 GLU A C 1
ATOM 559 O O . GLU A 1 73 ? -4.671 -3.420 -11.379 1.00 84.19 73 GLU A O 1
ATOM 564 N N . THR A 1 74 ? -5.937 -5.261 -11.301 1.00 90.88 74 THR A N 1
ATOM 565 C CA . THR A 1 74 ? -5.981 -5.317 -9.845 1.00 90.88 74 THR A CA 1
ATOM 566 C C . THR A 1 74 ? -4.768 -6.062 -9.315 1.00 90.88 74 THR A C 1
ATOM 568 O O . THR A 1 74 ? -4.529 -7.217 -9.665 1.00 90.88 74 THR A O 1
ATOM 571 N N . ILE A 1 75 ? -4.055 -5.417 -8.402 1.00 94.25 75 ILE A N 1
ATOM 572 C CA . ILE A 1 75 ? -2.888 -5.955 -7.719 1.00 94.25 75 ILE A CA 1
ATOM 573 C C . ILE A 1 75 ? -3.270 -6.243 -6.267 1.00 94.25 75 ILE A C 1
ATOM 575 O O . ILE A 1 75 ? -3.801 -5.372 -5.581 1.00 94.25 75 ILE A O 1
ATOM 579 N N . LEU A 1 76 ? -3.000 -7.461 -5.796 1.00 96.12 76 LEU A N 1
ATOM 580 C CA . LEU A 1 76 ? -3.169 -7.831 -4.390 1.00 96.12 76 LEU A CA 1
ATOM 581 C C . LEU A 1 76 ? -1.806 -7.891 -3.713 1.00 96.12 76 LEU A C 1
ATOM 583 O O . LEU A 1 76 ? -0.988 -8.754 -4.033 1.00 96.12 76 LEU A O 1
ATOM 587 N N . LEU A 1 77 ? -1.579 -6.975 -2.780 1.00 95.88 77 LEU A N 1
ATOM 588 C CA . LEU A 1 77 ? -0.366 -6.893 -1.983 1.00 95.88 77 LEU A CA 1
ATOM 589 C C . LEU A 1 77 ? -0.576 -7.570 -0.636 1.00 95.88 77 LEU A C 1
ATOM 591 O O . LEU A 1 77 ? -1.616 -7.405 0.008 1.00 95.88 77 LEU A O 1
ATOM 595 N N . ASN A 1 78 ? 0.438 -8.307 -0.203 1.00 94.75 78 ASN A N 1
ATOM 596 C CA . ASN A 1 78 ? 0.485 -8.836 1.143 1.00 94.75 78 ASN A CA 1
ATOM 597 C C . ASN A 1 78 ? 0.570 -7.678 2.141 1.00 94.75 78 ASN A C 1
ATOM 599 O O . ASN A 1 78 ? 1.390 -6.772 1.976 1.00 94.75 78 ASN A O 1
ATOM 603 N N . ALA A 1 79 ? -0.289 -7.709 3.154 1.00 94.94 79 ALA A N 1
ATOM 604 C CA . ALA A 1 79 ? -0.402 -6.651 4.139 1.00 94.94 79 ALA A CA 1
ATOM 605 C C . ALA A 1 79 ? -0.462 -7.231 5.552 1.00 94.94 79 ALA A C 1
ATOM 607 O O . ALA A 1 79 ? -1.042 -8.288 5.795 1.00 94.94 79 ALA A O 1
ATOM 608 N N . THR A 1 80 ? 0.135 -6.512 6.495 1.00 94.81 80 THR A N 1
ATOM 609 C CA . THR A 1 80 ? -0.024 -6.761 7.924 1.00 94.81 80 THR A CA 1
ATOM 610 C C . THR A 1 80 ? -1.217 -5.962 8.423 1.00 94.81 80 THR A C 1
ATOM 612 O O . THR A 1 80 ? -1.338 -4.771 8.131 1.00 94.81 80 THR A O 1
ATOM 615 N N . ILE A 1 81 ? -2.099 -6.617 9.176 1.00 95.50 81 ILE A N 1
ATOM 616 C CA . ILE A 1 81 ? -3.252 -5.971 9.803 1.00 95.50 81 ILE A CA 1
ATOM 617 C C . ILE A 1 81 ? -2.845 -5.507 11.198 1.00 95.50 81 ILE A C 1
ATOM 619 O O . ILE A 1 81 ? -2.325 -6.284 12.000 1.00 95.50 81 ILE A O 1
ATOM 623 N N . GLY A 1 82 ? -3.103 -4.240 11.485 1.00 93.75 82 GLY A N 1
ATOM 624 C CA . GLY A 1 82 ? -2.868 -3.616 12.776 1.00 93.75 82 GLY A CA 1
ATOM 625 C C . GLY A 1 82 ? -4.052 -2.765 13.214 1.00 93.75 82 GLY A C 1
ATOM 626 O O . GLY A 1 82 ? -5.111 -2.739 12.586 1.00 93.75 82 GLY A O 1
ATOM 627 N N . THR A 1 83 ? -3.854 -2.039 14.306 1.00 94.88 83 THR A N 1
ATOM 628 C CA . THR A 1 83 ? -4.840 -1.098 14.843 1.00 94.88 83 THR A CA 1
ATOM 629 C C . THR A 1 83 ? -4.217 0.272 15.030 1.00 94.88 83 THR A C 1
ATOM 631 O O . THR A 1 83 ? -3.033 0.366 15.354 1.00 94.88 83 THR A O 1
ATOM 634 N N . HIS A 1 84 ? -5.023 1.317 14.905 1.00 92.62 84 HIS A N 1
ATOM 635 C CA . HIS A 1 84 ? -4.607 2.704 15.065 1.00 92.62 84 HIS A CA 1
ATOM 636 C C . HIS A 1 84 ? -5.609 3.456 15.965 1.00 92.62 84 HIS A C 1
ATOM 638 O O . HIS A 1 84 ? -6.764 3.049 16.092 1.00 92.62 84 HIS A O 1
ATOM 644 N N . GLN A 1 85 ? -5.159 4.512 16.648 1.00 91.94 85 GLN A N 1
ATOM 645 C CA . GLN A 1 85 ? -5.980 5.287 17.605 1.00 91.94 85 GLN A CA 1
ATOM 646 C C . GLN A 1 85 ? -6.370 6.669 17.066 1.00 91.94 85 GLN A C 1
ATOM 648 O O . GLN A 1 85 ? -7.138 7.407 17.680 1.00 91.94 85 GLN A O 1
ATOM 653 N N . GLU A 1 86 ? -5.817 7.034 15.918 1.00 89.81 86 GLU A N 1
ATOM 654 C CA . GLU A 1 86 ? -6.035 8.289 15.230 1.00 89.81 86 GLU A CA 1
ATOM 655 C C . GLU A 1 86 ? -7.480 8.375 14.741 1.00 89.81 86 GLU A C 1
ATOM 657 O O . GLU A 1 86 ? -7.998 7.457 14.106 1.00 89.81 86 GLU A O 1
ATOM 662 N N . SER A 1 87 ? -8.124 9.512 14.999 1.00 89.31 87 SER A N 1
ATOM 663 C CA . SER A 1 87 ? -9.456 9.782 14.471 1.00 89.31 87 SER A CA 1
ATOM 664 C C . SER A 1 87 ? -9.351 10.144 12.990 1.00 89.31 87 SER A C 1
ATOM 666 O O . SER A 1 87 ? -8.926 11.247 12.642 1.00 89.31 87 SER A O 1
ATOM 668 N N . VAL A 1 88 ? -9.722 9.207 12.116 1.00 89.38 88 VAL A N 1
ATOM 669 C CA . VAL A 1 88 ? -9.831 9.436 10.671 1.00 89.38 88 VAL A CA 1
ATOM 670 C C . VAL A 1 88 ? -11.306 9.464 10.278 1.00 89.38 88 VAL A C 1
ATOM 672 O O . VAL A 1 88 ? -12.052 8.524 10.530 1.00 89.38 88 VAL A O 1
ATOM 675 N N . GLY A 1 89 ? -11.752 10.562 9.661 1.00 89.25 89 GLY A N 1
ATOM 676 C CA . GLY A 1 89 ? -13.160 10.731 9.269 1.00 89.25 89 GLY A CA 1
ATOM 677 C C . GLY A 1 89 ? -13.584 9.879 8.067 1.00 89.25 89 GLY A C 1
ATOM 678 O O . GLY A 1 89 ? -14.771 9.759 7.781 1.00 89.25 89 GLY A O 1
ATOM 679 N N . SER A 1 90 ? -12.621 9.305 7.343 1.00 92.06 90 SER A N 1
ATOM 680 C CA . SER A 1 90 ? -12.845 8.408 6.208 1.00 92.06 90 SER A CA 1
ATOM 681 C C . SER A 1 90 ? -11.620 7.523 5.979 1.00 92.06 90 SER A C 1
ATOM 683 O O . SER A 1 90 ? -10.531 7.823 6.480 1.00 92.06 90 SER A O 1
ATOM 685 N N . THR A 1 91 ? -11.787 6.435 5.223 1.00 94.38 91 THR A N 1
ATOM 686 C CA . THR A 1 91 ? -10.674 5.559 4.849 1.00 94.38 91 THR A CA 1
ATOM 687 C C . THR A 1 91 ? -9.599 6.351 4.108 1.00 94.38 91 THR A C 1
ATOM 689 O O . THR A 1 91 ? -9.867 6.956 3.072 1.00 94.38 91 THR A O 1
ATOM 692 N N . THR A 1 92 ? -8.379 6.335 4.635 1.00 94.88 92 THR A N 1
ATOM 693 C CA . THR A 1 92 ? -7.263 7.157 4.155 1.00 94.88 92 THR A CA 1
ATOM 694 C C . THR A 1 92 ? -6.079 6.262 3.824 1.00 94.88 92 THR A C 1
ATOM 696 O O . THR A 1 92 ? -5.774 5.352 4.587 1.00 94.88 92 THR A O 1
ATOM 699 N N . ALA A 1 93 ? -5.408 6.515 2.700 1.00 96.69 93 ALA A N 1
ATOM 700 C CA . ALA A 1 93 ? -4.203 5.792 2.306 1.00 96.69 93 ALA A CA 1
ATOM 701 C C . ALA A 1 93 ? -3.021 6.747 2.149 1.00 96.69 93 ALA A C 1
ATOM 703 O O . ALA A 1 93 ? -3.199 7.883 1.707 1.00 96.69 93 ALA A O 1
ATOM 704 N N . PHE A 1 94 ? -1.822 6.275 2.470 1.00 94.88 94 PHE A N 1
ATOM 705 C CA . PHE A 1 94 ? -0.579 7.006 2.251 1.00 94.88 94 PHE A CA 1
ATOM 706 C C . PHE A 1 94 ? 0.570 6.059 1.922 1.00 94.88 94 PHE A C 1
ATOM 708 O O . PHE A 1 94 ? 0.594 4.903 2.341 1.00 94.88 94 PHE A O 1
ATOM 715 N N . LEU A 1 95 ? 1.521 6.585 1.157 1.00 95.94 95 LEU A N 1
ATOM 716 C CA . LEU A 1 95 ? 2.800 5.956 0.871 1.00 95.94 95 LEU A CA 1
ATOM 717 C C . LEU A 1 95 ? 3.882 6.816 1.522 1.00 95.94 95 LEU A C 1
ATOM 719 O O . LEU A 1 95 ? 3.956 8.013 1.254 1.00 95.94 95 LEU A O 1
ATOM 723 N N . THR A 1 96 ? 4.693 6.221 2.386 1.00 93.81 96 THR A N 1
ATOM 724 C CA . THR A 1 96 ? 5.771 6.918 3.098 1.00 93.81 96 THR A CA 1
ATOM 725 C C . THR A 1 96 ? 7.046 6.092 3.076 1.00 93.81 96 THR A C 1
ATOM 727 O O . THR A 1 96 ? 6.993 4.876 2.923 1.00 93.81 96 THR A O 1
ATOM 730 N N . THR A 1 97 ? 8.197 6.736 3.243 1.00 90.50 97 THR A N 1
ATOM 731 C CA . THR A 1 97 ? 9.457 6.033 3.503 1.00 90.50 97 THR A CA 1
ATOM 732 C C . THR A 1 97 ? 9.403 5.347 4.865 1.00 90.50 97 THR A C 1
ATOM 734 O O . THR A 1 97 ? 8.824 5.899 5.806 1.00 90.50 97 THR A O 1
ATOM 737 N N . GLY A 1 98 ? 9.999 4.162 4.956 1.00 85.31 98 GLY A N 1
ATOM 738 C CA . GLY A 1 98 ? 10.150 3.412 6.197 1.00 85.31 98 GLY A CA 1
ATOM 739 C C . GLY A 1 98 ? 11.429 3.725 6.959 1.00 85.31 98 GLY A C 1
ATOM 740 O O . GLY A 1 98 ? 12.189 4.623 6.597 1.00 85.31 98 GLY A O 1
ATOM 741 N N . ASP A 1 99 ? 11.652 2.952 8.021 1.00 79.38 99 ASP A N 1
ATOM 742 C CA . ASP A 1 99 ? 12.826 3.083 8.892 1.00 79.38 99 ASP A CA 1
ATOM 743 C C . ASP A 1 99 ? 14.104 2.516 8.247 1.00 79.38 99 ASP A C 1
ATOM 745 O O . ASP A 1 99 ? 15.211 2.971 8.542 1.00 79.38 99 ASP A O 1
ATOM 749 N N . GLU A 1 100 ? 13.967 1.518 7.370 1.00 80.88 100 GLU A N 1
ATOM 750 C CA . GLU A 1 100 ? 15.093 0.940 6.636 1.00 80.88 100 GLU A CA 1
ATOM 751 C C . GLU A 1 100 ? 15.404 1.761 5.378 1.00 80.88 100 GLU A C 1
ATOM 753 O O . GLU A 1 100 ? 14.512 2.296 4.711 1.00 80.88 100 GLU A O 1
ATOM 758 N N . GLU A 1 101 ? 16.682 1.836 5.010 1.00 79.81 101 GLU A N 1
ATOM 759 C CA . GLU A 1 101 ? 17.090 2.493 3.770 1.00 79.81 101 GLU A CA 1
ATOM 760 C C . GLU A 1 101 ? 16.386 1.840 2.573 1.00 79.81 101 GLU A C 1
ATOM 762 O O . GLU A 1 101 ? 16.368 0.616 2.449 1.00 79.81 101 GLU A O 1
ATOM 767 N N . ASN A 1 102 ? 15.829 2.659 1.678 1.00 85.88 102 ASN A N 1
ATOM 768 C CA . ASN A 1 102 ? 15.074 2.2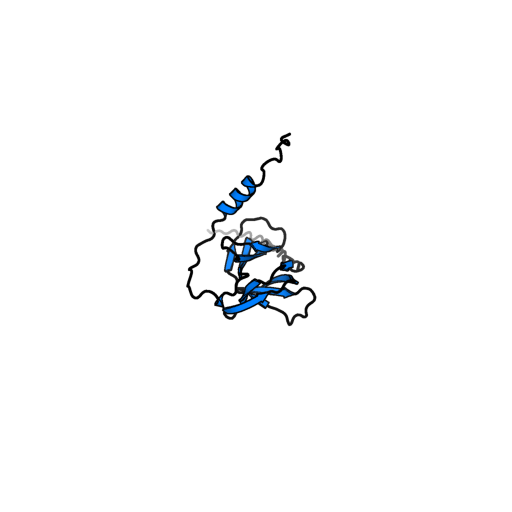12 0.502 1.00 85.88 102 ASN A CA 1
ATOM 769 C C . ASN A 1 102 ? 13.756 1.480 0.805 1.00 85.88 102 ASN A C 1
ATOM 771 O O . ASN A 1 102 ? 13.157 0.946 -0.129 1.00 85.88 102 ASN A O 1
ATOM 775 N N . SER A 1 103 ? 13.280 1.476 2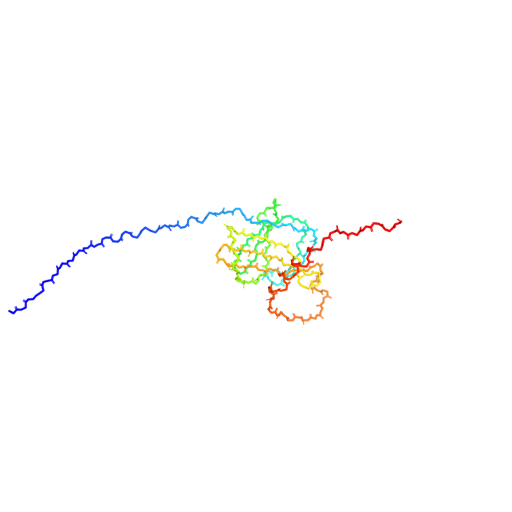.055 1.00 91.19 103 SER A N 1
ATOM 776 C CA . SER A 1 103 ? 11.982 0.903 2.420 1.00 91.19 103 SER A CA 1
ATOM 777 C C . SER A 1 103 ? 10.838 1.908 2.280 1.00 91.19 103 SER A C 1
ATOM 779 O O . SER A 1 103 ? 10.997 3.111 2.496 1.00 91.19 103 SER A O 1
ATOM 781 N N . TYR A 1 104 ? 9.665 1.398 1.918 1.00 94.50 104 TYR A N 1
ATOM 782 C CA . TYR A 1 104 ? 8.429 2.151 1.755 1.00 94.50 104 TYR A CA 1
ATOM 783 C C . TYR A 1 104 ? 7.280 1.416 2.434 1.00 94.50 104 TYR A C 1
ATOM 785 O O . TYR A 1 104 ? 7.170 0.197 2.349 1.00 94.50 104 TYR A O 1
ATOM 793 N N . HIS A 1 105 ? 6.398 2.172 3.071 1.00 95.75 105 HIS A N 1
ATOM 794 C CA . HIS A 1 105 ? 5.210 1.676 3.742 1.00 95.75 105 HIS A CA 1
ATOM 795 C C . HIS A 1 105 ? 3.991 2.215 3.007 1.00 95.75 105 HIS A C 1
ATOM 797 O O . HIS A 1 105 ? 3.780 3.429 2.930 1.00 95.75 105 HIS A O 1
ATOM 803 N N . LEU A 1 106 ? 3.194 1.303 2.461 1.00 97.00 106 LEU A N 1
ATOM 804 C CA . LEU A 1 106 ? 1.857 1.587 1.974 1.00 97.00 106 LEU A CA 1
ATOM 805 C C . LEU A 1 106 ? 0.869 1.279 3.091 1.00 97.00 106 LEU A C 1
ATOM 807 O O . LEU A 1 106 ? 0.672 0.115 3.438 1.00 97.00 106 LEU A O 1
ATOM 811 N N . VAL A 1 107 ? 0.232 2.315 3.622 1.00 96.81 107 VAL A N 1
ATOM 812 C CA . VAL A 1 107 ? -0.684 2.193 4.755 1.00 96.81 107 VAL A CA 1
ATOM 813 C C . VAL A 1 107 ? -2.087 2.607 4.340 1.00 96.81 107 VAL A C 1
ATOM 815 O O . VAL A 1 107 ? -2.275 3.619 3.664 1.00 96.81 107 VAL A O 1
ATOM 818 N N . LEU A 1 108 ? -3.077 1.834 4.778 1.00 97.25 108 LEU A N 1
ATOM 819 C CA . LEU A 1 108 ? -4.499 2.141 4.681 1.00 97.25 108 LEU A CA 1
ATOM 820 C C . LEU A 1 108 ? -5.096 2.166 6.089 1.00 97.25 108 LEU A C 1
ATOM 822 O O . LEU A 1 108 ? -5.133 1.138 6.761 1.00 97.25 108 LEU A O 1
ATOM 826 N N . LEU A 1 109 ? -5.594 3.322 6.514 1.00 96.12 109 LEU A N 1
ATOM 827 C CA . LEU A 1 109 ? -6.290 3.518 7.784 1.00 96.12 109 LEU A CA 1
ATOM 828 C C . LEU A 1 109 ? -7.795 3.542 7.551 1.00 96.12 109 LEU A C 1
ATOM 830 O O . LEU A 1 109 ? -8.273 4.222 6.636 1.00 96.12 109 LEU A O 1
ATOM 834 N N . LYS A 1 110 ? -8.550 2.828 8.383 1.00 94.88 110 LYS A N 1
ATOM 835 C CA . LYS A 1 110 ? -10.012 2.797 8.329 1.00 94.88 110 LYS A CA 1
ATOM 836 C C . LYS A 1 110 ? -10.620 3.494 9.559 1.00 94.88 110 LYS A C 1
ATOM 838 O O . LYS A 1 110 ? -10.070 3.361 10.645 1.00 94.88 110 LYS A O 1
ATOM 843 N N . PRO A 1 111 ? -11.762 4.197 9.434 1.00 93.25 111 PRO A N 1
ATOM 844 C CA . PRO A 1 111 ? -12.375 4.948 10.542 1.00 93.25 111 PRO A CA 1
ATOM 845 C C . PRO A 1 111 ? -12.629 4.142 11.819 1.00 93.25 111 PRO A C 1
ATOM 847 O O . PRO A 1 111 ? -12.617 4.696 12.913 1.00 93.25 111 PRO A O 1
ATOM 850 N N . GLU A 1 112 ? -12.834 2.834 11.696 1.00 91.75 112 GLU A N 1
ATOM 851 C CA . GLU A 1 112 ? -13.019 1.911 12.815 1.00 91.75 112 GLU A CA 1
ATOM 852 C C . GLU A 1 112 ? -11.731 1.570 13.589 1.00 91.75 112 GLU A C 1
ATOM 854 O O . GLU A 1 112 ? -11.765 0.726 14.483 1.00 91.75 112 GLU A O 1
ATOM 859 N N . GLY A 1 113 ? -10.593 2.183 13.251 1.00 92.44 113 GLY A N 1
ATOM 860 C CA . GLY A 1 113 ? -9.315 1.966 13.931 1.00 92.44 113 GLY A CA 1
ATOM 861 C C . GLY A 1 113 ? -8.518 0.773 13.403 1.00 92.44 113 GLY A C 1
ATOM 862 O O . GLY A 1 113 ? -7.554 0.357 14.040 1.00 92.44 113 GLY A O 1
ATOM 863 N N . THR A 1 114 ? -8.895 0.205 12.253 1.00 94.50 114 THR A N 1
ATOM 864 C CA . THR A 1 114 ? -8.139 -0.875 11.592 1.00 94.50 114 THR A CA 1
ATOM 865 C C . THR A 1 114 ? -7.137 -0.291 10.602 1.00 94.50 114 THR A C 1
ATOM 867 O O . THR A 1 114 ? -7.479 0.603 9.828 1.00 94.50 114 THR A O 1
ATOM 870 N N . ALA A 1 115 ? -5.915 -0.818 10.594 1.00 95.56 115 ALA A N 1
ATOM 871 C CA . ALA A 1 115 ? -4.864 -0.438 9.660 1.00 95.56 115 ALA A CA 1
ATOM 872 C C . ALA A 1 115 ? -4.396 -1.647 8.840 1.00 95.56 115 ALA A C 1
ATOM 874 O O . ALA A 1 115 ? -4.271 -2.747 9.372 1.00 95.56 115 ALA A O 1
ATOM 875 N N . TYR A 1 116 ? -4.100 -1.428 7.563 1.00 97.19 116 TYR A N 1
ATOM 876 C CA . TYR A 1 116 ? -3.406 -2.384 6.703 1.00 97.19 116 TYR A CA 1
ATOM 877 C C . TYR A 1 116 ? -2.086 -1.766 6.259 1.00 97.19 116 TYR A C 1
ATOM 879 O O . TYR A 1 116 ? -2.073 -0.617 5.820 1.00 97.19 116 TYR A O 1
ATOM 887 N N . GLU A 1 117 ? -1.000 -2.524 6.339 1.00 95.94 117 GLU A N 1
ATOM 888 C CA . GLU A 1 117 ? 0.341 -2.064 5.988 1.00 95.94 117 GLU A CA 1
ATOM 889 C C . GLU A 1 117 ? 1.037 -3.063 5.063 1.00 95.94 117 GLU A C 1
ATOM 891 O O . GLU A 1 117 ? 1.256 -4.213 5.438 1.00 95.94 117 GLU A O 1
ATOM 896 N N . ALA A 1 118 ? 1.419 -2.623 3.866 1.00 95.50 118 ALA A N 1
ATOM 897 C CA . ALA A 1 118 ? 2.319 -3.361 2.987 1.00 95.50 118 ALA A CA 1
ATOM 898 C C . ALA A 1 118 ? 3.688 -2.677 2.956 1.00 95.50 118 ALA A C 1
ATOM 900 O O . ALA A 1 118 ? 3.782 -1.464 2.759 1.00 95.50 118 ALA A O 1
ATOM 901 N N . ILE A 1 119 ? 4.746 -3.468 3.116 1.00 93.94 119 ILE A N 1
ATOM 902 C CA . ILE A 1 119 ? 6.129 -2.989 3.074 1.00 93.94 119 ILE A CA 1
ATOM 903 C C . ILE A 1 119 ? 6.704 -3.297 1.692 1.00 93.94 119 ILE A C 1
ATOM 905 O O . ILE A 1 119 ? 6.586 -4.418 1.189 1.00 93.94 119 ILE A O 1
ATOM 909 N N . GLY A 1 120 ? 7.313 -2.288 1.082 1.00 93.06 120 GLY A N 1
ATOM 910 C CA . GLY A 1 120 ? 7.990 -2.376 -0.200 1.00 93.06 120 GLY A CA 1
ATOM 911 C C . GLY A 1 120 ? 9.395 -1.786 -0.156 1.00 93.06 120 GLY A C 1
ATOM 912 O O . GLY A 1 120 ? 9.808 -1.179 0.830 1.00 93.06 120 GLY A O 1
ATOM 913 N N . THR A 1 121 ? 10.145 -1.976 -1.234 1.00 91.06 121 THR A N 1
ATOM 914 C CA . THR A 1 121 ? 11.529 -1.507 -1.376 1.00 91.06 121 THR A CA 1
ATOM 915 C C . THR A 1 121 ? 11.811 -1.073 -2.810 1.00 91.06 121 THR A C 1
ATOM 917 O O . THR A 1 121 ? 11.296 -1.667 -3.755 1.00 91.06 121 THR A O 1
ATOM 920 N N . THR A 1 122 ? 12.646 -0.053 -3.013 1.00 87.50 122 THR A N 1
ATOM 921 C CA . THR A 1 122 ? 13.120 0.323 -4.365 1.00 87.50 122 THR A CA 1
ATOM 922 C C . THR A 1 122 ? 14.212 -0.614 -4.886 1.00 87.50 122 THR A C 1
ATOM 924 O O . THR A 1 122 ? 14.488 -0.652 -6.085 1.00 87.50 122 THR A O 1
ATOM 927 N N . THR A 1 123 ? 14.819 -1.416 -4.008 1.00 77.56 123 THR A N 1
ATOM 928 C CA . THR A 1 123 ? 15.719 -2.513 -4.382 1.00 77.56 123 THR A CA 1
ATOM 929 C C . THR A 1 123 ? 14.938 -3.822 -4.466 1.00 77.56 123 THR A C 1
ATOM 931 O O . THR A 1 123 ? 14.154 -4.112 -3.566 1.00 77.56 123 THR A O 1
ATOM 934 N N . SER A 1 124 ? 15.130 -4.616 -5.526 1.00 61.44 124 SER A N 1
ATOM 935 C CA . SER A 1 124 ? 14.446 -5.916 -5.633 1.00 61.44 124 SER A CA 1
ATOM 936 C C . SER A 1 124 ? 14.823 -6.811 -4.450 1.00 61.44 124 SER A C 1
ATOM 938 O O . SER A 1 124 ? 16.010 -6.975 -4.133 1.00 61.44 124 SER A O 1
ATOM 940 N N . LEU A 1 125 ? 13.816 -7.438 -3.834 1.00 57.38 125 LEU A N 1
ATOM 941 C CA . LEU A 1 125 ? 13.959 -8.388 -2.731 1.00 57.38 125 LEU A CA 1
ATOM 942 C C . LEU A 1 125 ? 14.868 -9.565 -3.120 1.00 57.38 125 LEU A C 1
ATOM 944 O O . LEU A 1 125 ? 15.529 -10.153 -2.265 1.00 57.38 125 LEU A O 1
ATOM 948 N N . ARG A 1 126 ? 14.980 -9.884 -4.416 1.00 51.50 126 ARG A N 1
ATOM 949 C CA . ARG A 1 126 ? 15.837 -10.971 -4.909 1.00 51.50 126 ARG A CA 1
ATOM 950 C C . ARG A 1 126 ? 17.334 -10.659 -4.838 1.00 51.50 126 ARG A C 1
ATOM 952 O O . ARG A 1 126 ? 18.147 -11.574 -4.948 1.00 51.50 126 ARG A O 1
ATOM 959 N N . SER A 1 127 ? 17.717 -9.398 -4.630 1.00 43.09 127 SER A N 1
ATOM 960 C CA . SER A 1 127 ? 19.126 -8.989 -4.599 1.00 43.09 127 SER A CA 1
ATOM 961 C C . SER A 1 127 ? 19.825 -9.254 -3.262 1.00 43.09 127 SER A C 1
ATOM 963 O O . SER A 1 127 ? 21.047 -9.105 -3.189 1.00 43.09 127 SER A O 1
ATOM 965 N N . ARG A 1 128 ? 19.108 -9.641 -2.200 1.00 48.16 128 ARG A N 1
ATOM 966 C CA . ARG A 1 128 ? 19.717 -9.910 -0.892 1.00 48.16 128 ARG A CA 1
ATOM 967 C C . ARG A 1 128 ? 19.319 -11.286 -0.386 1.00 48.16 128 ARG A C 1
ATOM 969 O O . ARG A 1 128 ? 18.323 -11.460 0.304 1.00 48.16 128 ARG A O 1
ATOM 976 N N . GLY A 1 129 ? 20.156 -12.276 -0.680 1.00 40.81 129 GLY A N 1
ATOM 977 C CA . GLY A 1 129 ? 20.185 -13.509 0.095 1.00 40.81 129 GLY A CA 1
ATOM 978 C C . GLY A 1 129 ? 20.661 -13.223 1.518 1.00 40.81 129 GLY A C 1
ATOM 979 O O . GLY A 1 129 ? 21.829 -13.438 1.815 1.00 40.81 129 GLY A O 1
ATOM 980 N N . THR A 1 130 ? 19.805 -12.701 2.397 1.00 41.50 130 THR A N 1
ATOM 981 C CA . THR A 1 130 ? 19.974 -12.814 3.854 1.00 41.50 130 THR A CA 1
ATOM 982 C C . THR A 1 130 ? 18.659 -12.516 4.573 1.00 41.50 130 THR A C 1
ATOM 984 O O . THR A 1 130 ? 18.073 -11.450 4.433 1.00 41.50 130 THR A O 1
ATOM 987 N N . THR A 1 131 ? 18.197 -13.494 5.344 1.00 47.66 131 THR A N 1
ATOM 988 C CA . THR A 1 131 ? 17.007 -13.468 6.194 1.00 47.66 131 THR A CA 1
ATOM 989 C C . THR A 1 131 ? 17.133 -12.409 7.297 1.00 47.66 131 THR A C 1
ATOM 991 O O . THR A 1 131 ? 17.905 -12.614 8.232 1.00 47.66 131 THR A O 1
ATOM 994 N N . THR A 1 132 ? 16.341 -11.334 7.258 1.00 42.03 132 THR A N 1
ATOM 995 C CA . THR A 1 132 ? 16.167 -10.425 8.409 1.00 42.03 132 THR A CA 1
ATOM 996 C C . THR A 1 132 ? 14.749 -10.572 8.958 1.00 42.03 132 THR A C 1
ATOM 998 O O . THR A 1 132 ? 13.764 -10.441 8.238 1.00 42.03 132 THR A O 1
ATOM 1001 N N . ARG A 1 133 ? 14.656 -10.936 10.241 1.00 37.62 133 ARG A N 1
ATOM 1002 C CA . ARG A 1 133 ? 13.406 -11.105 10.995 1.00 37.62 133 ARG A CA 1
ATOM 1003 C C . ARG A 1 133 ? 12.823 -9.739 11.378 1.00 37.62 133 ARG A C 1
ATOM 1005 O O . ARG A 1 133 ? 13.553 -8.892 11.875 1.00 37.62 133 ARG A O 1
ATOM 1012 N N . LEU A 1 134 ? 11.507 -9.592 11.221 1.00 41.38 134 LEU A N 1
ATOM 1013 C CA . LEU A 1 134 ? 10.701 -8.437 11.637 1.00 41.38 134 LEU A CA 1
ATOM 1014 C C . LEU A 1 134 ? 10.705 -8.268 13.172 1.00 41.38 134 LEU A C 1
ATOM 1016 O O . LEU A 1 134 ? 10.504 -9.247 13.895 1.00 41.38 134 LEU A O 1
ATOM 1020 N N . THR A 1 135 ? 10.859 -7.037 13.674 1.00 45.00 135 THR A N 1
ATOM 1021 C CA . THR A 1 135 ? 10.578 -6.677 15.081 1.00 45.00 135 THR A CA 1
ATOM 1022 C C . THR A 1 135 ? 9.612 -5.490 15.186 1.00 45.00 135 THR A C 1
ATOM 1024 O O . THR A 1 135 ? 9.573 -4.673 14.269 1.00 45.00 135 THR A O 1
ATOM 1027 N N . PRO A 1 136 ? 8.821 -5.387 16.276 1.00 48.19 136 PRO A N 1
ATOM 1028 C CA . PRO A 1 136 ? 7.626 -4.542 16.337 1.00 48.19 136 PRO A CA 1
ATOM 1029 C C . PRO A 1 136 ? 7.923 -3.035 16.353 1.00 48.19 136 PRO A C 1
ATOM 1031 O O . PRO A 1 136 ? 8.749 -2.551 17.127 1.00 48.19 136 PRO A O 1
ATOM 1034 N N . ILE A 1 137 ? 7.174 -2.329 15.508 1.00 58.66 137 ILE A N 1
ATOM 1035 C CA . ILE A 1 137 ? 7.191 -0.900 15.170 1.00 58.66 137 ILE A CA 1
ATOM 1036 C C . ILE A 1 137 ? 7.115 0.020 16.400 1.00 58.66 137 ILE A C 1
ATOM 1038 O O . ILE A 1 137 ? 6.279 -0.154 17.290 1.00 58.66 137 ILE A O 1
ATOM 1042 N N . ARG A 1 138 ? 7.970 1.053 16.428 1.00 60.38 138 ARG A N 1
ATOM 1043 C CA . ARG A 1 138 ? 8.096 2.017 17.532 1.00 60.38 138 ARG A CA 1
ATOM 1044 C C . ARG A 1 138 ? 7.640 3.415 17.109 1.00 60.38 138 ARG A C 1
ATOM 1046 O O . ARG A 1 138 ? 8.428 4.267 16.724 1.00 60.38 138 ARG A O 1
ATOM 1053 N N . VAL A 1 139 ? 6.349 3.673 17.300 1.00 57.66 139 VAL A N 1
ATOM 1054 C CA . VAL A 1 139 ? 5.639 4.943 17.022 1.00 57.66 139 VAL A CA 1
ATOM 1055 C C . VAL A 1 139 ? 6.259 6.182 17.715 1.00 57.66 139 VAL A C 1
ATOM 1057 O O . VAL A 1 139 ? 6.067 7.315 17.282 1.00 57.66 139 VAL A O 1
ATOM 1060 N N . GLN A 1 140 ? 7.060 6.006 18.773 1.00 52.81 140 GLN A N 1
ATOM 1061 C CA . GLN A 1 140 ? 7.656 7.113 19.543 1.00 52.81 140 GLN A CA 1
ATOM 1062 C C . GLN A 1 140 ? 8.778 7.878 18.821 1.00 52.81 140 GLN A C 1
ATOM 1064 O O . GLN A 1 140 ? 8.967 9.063 19.103 1.00 52.81 140 GLN A O 1
ATOM 1069 N N . SER A 1 141 ? 9.504 7.250 17.894 1.00 55.47 141 SER A N 1
ATOM 1070 C CA . SER A 1 141 ? 10.592 7.904 17.144 1.00 55.47 141 SER A CA 1
ATOM 1071 C C . SER A 1 141 ? 10.056 8.920 16.131 1.00 55.47 141 SER A C 1
ATOM 1073 O O . SER A 1 141 ? 10.656 9.978 15.934 1.00 55.47 141 SER A O 1
ATOM 1075 N N . LEU A 1 142 ? 8.880 8.652 15.554 1.00 56.56 142 LEU A N 1
ATOM 1076 C CA . LEU A 1 142 ? 8.260 9.509 14.539 1.00 56.56 142 LEU A CA 1
ATOM 1077 C C . LEU A 1 142 ? 7.805 10.859 15.117 1.00 56.56 142 LEU A C 1
ATOM 1079 O O . LEU A 1 142 ? 7.980 11.902 14.489 1.00 56.56 142 LEU A O 1
ATOM 1083 N N . LEU A 1 143 ? 7.323 10.877 16.364 1.00 55.06 143 LEU A N 1
ATOM 1084 C CA . LEU A 1 143 ? 6.915 12.118 17.034 1.00 55.06 143 LEU A CA 1
ATOM 1085 C C . LEU A 1 143 ? 8.096 13.003 17.460 1.00 55.06 143 LEU A C 1
ATOM 1087 O O . LEU A 1 143 ? 7.937 14.218 17.590 1.00 55.06 143 LEU A O 1
ATOM 1091 N N . GLN A 1 144 ? 9.282 12.428 17.677 1.00 56.47 144 GLN A N 1
ATOM 1092 C CA . GLN A 1 144 ? 10.474 13.211 18.017 1.00 56.47 144 GLN A CA 1
ATOM 1093 C C . GLN A 1 144 ? 11.072 13.902 16.788 1.00 56.47 144 GLN A C 1
ATOM 1095 O O . GLN A 1 144 ? 11.460 15.066 16.884 1.00 56.47 144 GLN A O 1
ATOM 1100 N N . ASN A 1 145 ? 11.057 13.248 15.623 1.00 56.06 145 ASN A N 1
ATOM 1101 C CA . ASN A 1 145 ? 11.536 13.857 14.380 1.00 56.06 145 ASN A CA 1
ATOM 1102 C C . ASN A 1 145 ? 10.688 15.058 13.935 1.00 56.06 145 ASN A C 1
ATOM 1104 O O . ASN A 1 145 ? 11.240 16.033 13.427 1.00 56.06 145 ASN A O 1
ATOM 1108 N N . LEU A 1 146 ? 9.380 15.055 14.213 1.00 55.19 146 LEU A N 1
ATOM 1109 C CA . LEU A 1 146 ? 8.516 16.205 13.925 1.00 55.19 146 LEU A CA 1
ATOM 1110 C C . LEU A 1 146 ? 8.843 17.442 14.777 1.00 55.19 146 LEU A C 1
ATOM 1112 O O . LEU A 1 146 ? 8.715 18.564 14.296 1.00 55.19 146 LEU A O 1
ATOM 1116 N N . LYS A 1 147 ? 9.304 17.274 16.024 1.00 52.41 147 LYS A N 1
ATOM 1117 C CA . LYS A 1 147 ? 9.681 18.416 16.881 1.00 52.41 147 LYS A CA 1
ATOM 1118 C C . LYS A 1 147 ? 11.040 19.019 16.517 1.00 52.41 147 LYS A C 1
ATOM 1120 O O . LYS A 1 147 ? 11.247 20.212 16.731 1.00 52.41 147 LYS A O 1
ATOM 1125 N N . SER A 1 148 ? 11.947 18.226 15.949 1.00 53.06 148 SER A N 1
ATOM 1126 C CA . SER A 1 148 ? 13.299 18.671 15.586 1.00 53.06 148 SER A CA 1
ATOM 1127 C C . SER A 1 148 ? 13.380 19.437 14.257 1.00 53.06 148 SER A C 1
ATOM 1129 O O . SER A 1 148 ? 14.414 20.036 13.978 1.00 53.06 148 SER A O 1
ATOM 1131 N N . GLN A 1 149 ? 12.317 19.463 13.442 1.00 51.41 149 GLN A N 1
ATOM 1132 C CA . GLN A 1 149 ? 12.316 20.164 12.145 1.00 51.41 149 GLN A CA 1
ATOM 1133 C C . GLN A 1 149 ? 12.005 21.672 12.219 1.00 51.41 149 GLN A C 1
ATOM 1135 O O . GLN A 1 149 ? 12.173 22.377 11.227 1.00 51.41 149 GLN A O 1
ATOM 1140 N N . THR A 1 150 ? 11.632 22.217 13.379 1.00 50.50 150 THR A N 1
ATOM 1141 C CA . THR A 1 150 ? 11.521 23.674 13.586 1.00 50.50 150 THR A CA 1
ATOM 1142 C C . THR A 1 150 ? 12.832 24.260 14.119 1.00 50.50 150 THR A C 1
ATOM 1144 O O . THR A 1 150 ? 12.937 24.608 15.292 1.00 50.50 150 THR A O 1
ATOM 1147 N N . VAL A 1 151 ? 13.845 24.389 13.256 1.00 51.66 151 VAL A N 1
ATOM 1148 C CA . VAL A 1 151 ? 15.013 25.251 13.522 1.00 51.66 151 VAL A CA 1
ATOM 1149 C C . VAL A 1 151 ? 14.817 26.572 12.760 1.00 51.66 151 VAL A C 1
ATOM 1151 O O . VAL A 1 151 ? 14.699 26.543 11.535 1.00 51.66 151 VAL A O 1
ATOM 1154 N N . PRO A 1 152 ? 14.746 27.735 13.440 1.00 47.47 152 PRO A N 1
ATOM 1155 C CA . PRO A 1 152 ? 14.492 29.019 12.794 1.00 47.47 152 PRO A CA 1
ATOM 1156 C C . PRO A 1 152 ? 15.672 29.462 11.918 1.00 47.47 152 PRO A C 1
ATOM 1158 O O . PRO A 1 152 ? 16.835 29.437 12.324 1.00 47.47 152 PRO A O 1
ATOM 1161 N N . LEU A 1 153 ? 15.338 29.905 10.706 1.00 51.88 153 LEU A N 1
ATOM 1162 C CA . LEU A 1 153 ? 16.251 30.424 9.695 1.00 51.88 153 LEU A CA 1
ATOM 1163 C C . LEU A 1 153 ? 16.776 31.809 10.125 1.00 51.88 153 LEU A C 1
ATOM 1165 O O . LEU A 1 153 ? 16.163 32.827 9.820 1.00 51.88 153 LEU A O 1
ATOM 1169 N N . ASN A 1 154 ? 17.892 31.879 10.854 1.00 52.41 154 ASN A N 1
ATOM 1170 C CA . ASN A 1 154 ? 18.597 33.150 11.041 1.00 52.41 154 ASN A CA 1
ATOM 1171 C C . ASN A 1 154 ? 20.115 32.950 11.105 1.00 52.41 154 ASN A C 1
ATOM 1173 O O . ASN A 1 154 ? 20.674 32.583 12.139 1.00 52.41 154 ASN A O 1
ATOM 1177 N N . ARG A 1 155 ? 20.789 33.199 9.982 1.00 46.62 155 ARG A N 1
ATOM 1178 C CA . ARG A 1 155 ? 22.243 33.357 9.915 1.00 46.62 155 ARG A CA 1
ATOM 1179 C C . ARG A 1 155 ? 22.517 34.631 9.101 1.00 46.62 155 ARG A C 1
ATOM 1181 O O . ARG A 1 155 ? 22.110 34.667 7.940 1.00 46.62 155 ARG A O 1
ATOM 1188 N N . PRO A 1 156 ? 23.143 35.677 9.668 1.00 50.44 156 PRO A N 1
ATOM 1189 C CA . PRO A 1 156 ? 23.510 36.856 8.891 1.00 50.44 156 PRO A CA 1
ATOM 1190 C C . PRO A 1 156 ? 24.696 36.536 7.962 1.00 50.44 156 PRO A C 1
ATOM 1192 O O . PRO A 1 156 ? 25.484 35.633 8.271 1.00 50.44 156 PRO A O 1
ATOM 1195 N N . PRO A 1 157 ? 24.841 37.244 6.826 1.00 53.91 157 PRO A N 1
ATOM 1196 C CA . PRO A 1 157 ? 25.981 37.060 5.941 1.00 53.91 157 PRO A CA 1
ATOM 1197 C C . PRO A 1 157 ? 27.250 37.635 6.580 1.00 53.91 157 PRO A C 1
ATOM 1199 O O . PRO A 1 157 ? 27.244 38.736 7.126 1.00 53.91 157 PRO A O 1
ATOM 1202 N N . LEU A 1 158 ? 28.337 36.872 6.497 1.00 54.97 158 LEU A N 1
ATOM 1203 C CA . LEU A 1 158 ? 29.685 37.356 6.768 1.00 54.97 158 LEU A CA 1
ATOM 1204 C C . LEU A 1 158 ? 30.172 38.119 5.537 1.00 54.97 158 LEU A C 1
ATOM 1206 O O . LEU A 1 158 ? 30.487 37.466 4.547 1.00 54.97 158 LEU A O 1
ATOM 1210 N N . PHE A 1 159 ? 30.230 39.447 5.618 1.00 57.19 159 PHE A N 1
ATOM 1211 C CA . PHE A 1 159 ? 31.239 40.297 4.978 1.00 57.19 159 PHE A CA 1
ATOM 1212 C C . PHE A 1 159 ? 31.392 41.583 5.788 1.00 57.19 159 PHE A C 1
ATOM 1214 O O . PHE A 1 159 ? 30.348 42.176 6.143 1.00 57.19 159 PHE A O 1
#

Sequence (159 aa):
MRAYWTVILLSLMIHASMGTVDSASAPPKISVETPIYFSAADGSEMLLTPHVYSVQSRDPFLEVRPVGADRKETILLNATIGTHQESVGSTTAFLTTGDEENSYHLVLLKPEGTAYEAIGTTTSLRSRGTTTRLTPIRVQSLLQNLKSQTVPLNRPPLF

Secondary structure (DSSP, 8-state):
------------------------PPPPEEEE-S-EEEEBTTS-EEEE-SEEEEEEEETTEEEEEETTS-TT--EEE--EEEE--S--SS-EEEEEE-SSTTEEEEEEE-TTSEEEEEEEESS-GGG-----------THHHHHHHHHT----------

Fo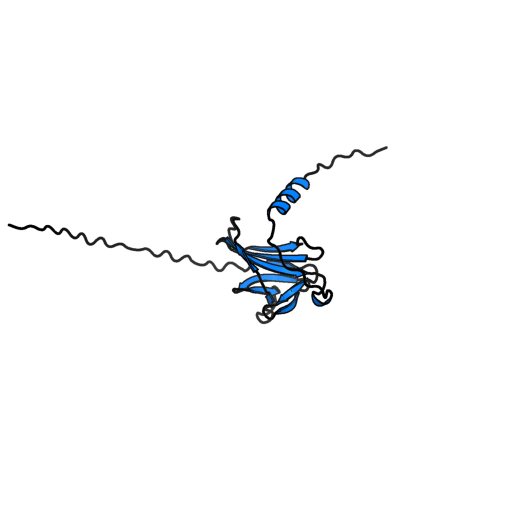ldseek 3Di:
DDDDDDDDDPDPPPPPPPDDPPPPDFAAKEFDQAWKWFQFPVRDIDIDHGAIWGWDDDVPWIWIAGPPDDPVRITTGGWDKDFADDQDPAWYWYWDADPDVQKIWTWIAGRVGMMIIIIIGSDDPVVDPDDDDDDDDDPVVVVVVVVVPPDDDDDDDDD

Radius of gyration: 25.02 Å; chains: 1; bounding box: 87×58×68 Å

pLDDT: mean 76.6, std 20.57, range [37.62, 97.25]